Protein AF-A0A2H9P7E5-F1 (afdb_monomer_lite)

Radius of gyration: 17.23 Å; chains: 1; bounding box: 36×35×44 Å

Foldseek 3Di:
DVVVVVVVCVPVVVQQLVLLVVDPPSNLVVLLVCLLVVLVVLQVVCVVVVAHAPSVLLNVLLVQLSVVLPDPDPVVVVVSVCCSLVVLVVVLVVDPPVVRSVVSSVSSVCSNCVRRVVSSVLSNCCVDDPSSVVNVVVVVVD

Secondary structure (DSSP, 8-state):
-HHHHHHHHHHHHHHHHHHHHH-TTHHHHHHHHHHHHHHHHHHHHHHHTT----HHHHHHHHHHHHHHTT---TTHHHHHHHHHHHHHHHHHHT-S-HHHHHHHHHHHHHHIIIIIIHHHHHHHHHHSTTHHHHHHHHHHH-

Sequence (142 aa):
MLWQRVISSLVIIPILLAAVWFGDPWTSIVVALFVLLGTFEFYKLANKAGWKPFSVLGIVFVLFFLLNARSEDGRTTPLLISGAVVLSLIRLLWCSDKGKAFTNWAWTIGGIFYIGWTMSHFILLRELGDGRSWVLVVLLVT

pLDDT: mean 86.85, std 5.2, range [63.09, 93.88]

Structure (mmCIF, N/CA/C/O backbone):
data_AF-A0A2H9P7E5-F1
#
_entry.id   AF-A0A2H9P7E5-F1
#
loop_
_atom_site.group_PDB
_atom_site.id
_atom_site.type_symbol
_atom_site.label_atom_id
_atom_site.label_alt_id
_atom_site.label_comp_id
_atom_site.label_asym_id
_atom_site.label_entity_id
_atom_site.label_seq_id
_atom_site.pdbx_PDB_ins_code
_atom_site.Cartn_x
_atom_site.Cartn_y
_atom_site.Cartn_z
_atom_site.occupancy
_atom_site.B_iso_or_equiv
_atom_site.auth_seq_id
_atom_site.auth_comp_id
_atom_site.auth_asym_id
_atom_site.auth_atom_id
_atom_site.pdbx_PDB_model_num
ATOM 1 N N . MET A 1 1 ? -14.767 19.003 -16.450 1.00 75.25 1 MET A N 1
ATOM 2 C CA . MET A 1 1 ? -14.722 17.629 -15.894 1.00 75.25 1 MET A CA 1
ATOM 3 C C . MET A 1 1 ? -13.906 16.664 -16.757 1.00 75.25 1 MET A C 1
ATOM 5 O O . MET A 1 1 ? -13.022 16.025 -16.209 1.00 75.25 1 MET A O 1
ATOM 9 N N . LEU A 1 2 ? -14.111 16.579 -18.081 1.00 85.56 2 LEU A N 1
ATOM 10 C CA . LEU A 1 2 ? -13.300 15.691 -18.943 1.00 85.56 2 LEU A CA 1
ATOM 11 C C . LEU A 1 2 ? -11.829 16.122 -19.053 1.00 85.56 2 LEU A C 1
ATOM 13 O O . LEU A 1 2 ? -10.940 15.300 -18.865 1.00 85.56 2 LEU A O 1
ATOM 17 N N . TRP A 1 3 ? -11.567 17.417 -19.246 1.00 89.12 3 TRP A N 1
ATOM 18 C CA . TRP A 1 3 ? -10.202 17.946 -19.365 1.00 89.12 3 TRP A CA 1
ATOM 19 C C . TRP A 1 3 ? -9.301 17.652 -18.159 1.00 89.12 3 TRP A C 1
ATOM 21 O O . TRP A 1 3 ? -8.142 17.305 -18.340 1.00 89.12 3 TRP A O 1
ATOM 31 N N . GLN A 1 4 ? -9.833 17.710 -16.934 1.00 89.62 4 GLN A N 1
ATOM 32 C CA . GLN A 1 4 ? -9.069 17.370 -15.725 1.00 89.62 4 GLN A CA 1
ATOM 33 C C . GLN A 1 4 ? -8.643 15.897 -15.707 1.00 89.62 4 GLN A C 1
ATOM 35 O O . GLN A 1 4 ? -7.516 15.605 -15.323 1.00 89.62 4 GLN A O 1
ATOM 40 N N . ARG A 1 5 ? -9.511 14.986 -16.174 1.00 88.25 5 ARG A N 1
ATOM 41 C CA . ARG A 1 5 ? -9.204 13.550 -16.274 1.00 88.25 5 ARG A CA 1
ATOM 42 C C . ARG A 1 5 ? -8.149 13.280 -17.345 1.00 88.25 5 ARG A C 1
ATOM 44 O O . ARG A 1 5 ? -7.228 12.508 -17.107 1.00 88.25 5 ARG A O 1
ATOM 51 N N . VAL A 1 6 ? -8.254 13.956 -18.493 1.00 92.62 6 VAL A N 1
ATOM 52 C CA . VAL A 1 6 ? -7.266 13.846 -19.579 1.00 92.62 6 VAL A CA 1
ATOM 53 C C . VAL A 1 6 ? -5.895 14.314 -19.101 1.00 92.62 6 VAL A C 1
ATOM 55 O O . VAL A 1 6 ? -4.921 13.589 -19.261 1.00 92.62 6 VAL A O 1
ATOM 58 N N . ILE A 1 7 ? -5.821 15.479 -18.451 1.00 92.62 7 ILE A N 1
ATOM 59 C CA . ILE A 1 7 ? -4.556 16.026 -17.947 1.00 92.62 7 ILE A CA 1
ATOM 60 C C . ILE A 1 7 ? -3.964 15.116 -16.864 1.00 92.62 7 ILE A C 1
ATOM 62 O O . ILE A 1 7 ? -2.775 14.815 -16.920 1.00 92.62 7 ILE A O 1
ATOM 66 N N . SER A 1 8 ? -4.768 14.618 -15.916 1.00 91.19 8 SER A N 1
ATOM 67 C CA . SER A 1 8 ? -4.254 13.714 -14.878 1.00 91.19 8 SER A CA 1
ATOM 68 C C . SER A 1 8 ? -3.703 12.415 -15.461 1.00 91.19 8 SER A C 1
ATOM 70 O O . SER A 1 8 ? -2.619 11.989 -15.073 1.00 91.19 8 SER A O 1
ATOM 72 N N . SER A 1 9 ? -4.405 11.804 -16.421 1.00 87.31 9 SER A N 1
ATOM 73 C CA . SER A 1 9 ? -3.940 10.573 -17.068 1.00 87.31 9 SER A CA 1
ATOM 74 C C . SER A 1 9 ? -2.678 10.815 -17.893 1.00 87.31 9 SER A C 1
ATOM 76 O O . SER A 1 9 ? -1.740 10.027 -17.814 1.00 87.31 9 SER A O 1
ATOM 78 N N . LEU A 1 10 ? -2.618 11.936 -18.618 1.00 93.00 10 LEU A N 1
ATOM 79 C CA . LEU A 1 10 ? -1.462 12.316 -19.429 1.00 93.00 10 LEU A CA 1
ATOM 80 C C . LEU A 1 10 ? -0.209 12.598 -18.585 1.00 93.00 10 LEU A C 1
ATOM 82 O O . LEU A 1 10 ? 0.893 12.505 -19.104 1.00 93.00 10 LEU A O 1
ATOM 86 N N . VAL A 1 11 ? -0.360 12.916 -17.296 1.00 92.38 11 VAL A N 1
ATOM 87 C CA . VAL A 1 11 ? 0.763 13.114 -16.366 1.00 92.38 11 VAL A CA 1
ATOM 88 C C . VAL A 1 11 ? 1.136 11.816 -15.645 1.00 92.38 11 VAL A C 1
ATOM 90 O O . VAL A 1 11 ? 2.311 11.464 -15.586 1.00 92.38 11 VAL A O 1
ATOM 93 N N . ILE A 1 12 ? 0.156 11.079 -15.114 1.00 88.94 12 ILE A N 1
ATOM 94 C CA . ILE A 1 12 ? 0.414 9.883 -14.295 1.00 88.94 12 ILE A CA 1
ATOM 95 C C . ILE A 1 12 ? 0.993 8.745 -15.142 1.00 88.94 12 ILE A C 1
ATOM 97 O O . ILE A 1 12 ? 1.938 8.091 -14.703 1.00 88.94 12 ILE A O 1
ATOM 101 N N . ILE A 1 13 ? 0.476 8.523 -16.356 1.00 90.06 13 ILE A N 1
ATOM 102 C CA . ILE A 1 13 ? 0.915 7.408 -17.207 1.00 90.06 13 ILE A CA 1
ATOM 103 C C . ILE A 1 13 ? 2.412 7.528 -17.557 1.00 90.06 13 ILE A C 1
ATOM 105 O O . ILE A 1 13 ? 3.142 6.570 -17.297 1.00 90.06 13 ILE A O 1
ATOM 109 N N . PRO A 1 14 ? 2.931 8.671 -18.056 1.00 90.88 14 PRO A N 1
ATOM 110 C CA . PRO A 1 14 ? 4.364 8.815 -18.309 1.00 90.88 14 PRO A CA 1
ATOM 111 C C . PRO A 1 14 ? 5.232 8.667 -17.062 1.00 90.88 14 PRO A C 1
ATOM 113 O O . PRO A 1 14 ? 6.315 8.097 -17.150 1.00 90.88 14 PRO A O 1
ATOM 116 N N . ILE A 1 15 ? 4.770 9.142 -15.900 1.00 90.50 15 ILE A N 1
ATOM 117 C CA . ILE A 1 15 ? 5.511 8.998 -14.638 1.00 90.50 15 ILE A CA 1
ATOM 118 C C . ILE A 1 15 ? 5.632 7.519 -14.254 1.00 90.50 15 ILE A C 1
ATOM 120 O O . ILE A 1 15 ? 6.722 7.069 -13.903 1.00 90.50 15 ILE A O 1
ATOM 124 N N . LEU A 1 16 ? 4.540 6.752 -14.359 1.00 89.38 16 LEU A N 1
ATOM 125 C CA . LEU A 1 16 ? 4.553 5.310 -14.105 1.00 89.38 16 LEU A CA 1
ATOM 126 C C . LEU A 1 16 ? 5.478 4.583 -15.086 1.00 89.38 16 LEU A C 1
ATOM 128 O O . LEU A 1 16 ? 6.328 3.803 -14.660 1.00 89.38 16 LEU A O 1
ATOM 132 N N . LEU A 1 17 ? 5.370 4.882 -16.384 1.00 89.50 17 LEU A N 1
ATOM 133 C CA . LEU A 1 17 ? 6.228 4.286 -17.410 1.00 89.50 17 LEU A CA 1
ATOM 134 C C . LEU A 1 17 ? 7.704 4.613 -17.176 1.00 89.50 17 LEU A C 1
ATOM 136 O O . LEU A 1 17 ? 8.541 3.717 -17.252 1.00 89.50 17 LEU A O 1
ATOM 140 N N . ALA A 1 18 ? 8.030 5.859 -16.830 1.00 89.44 18 ALA A N 1
ATOM 141 C CA . ALA A 1 18 ? 9.392 6.260 -16.498 1.00 89.44 18 ALA A CA 1
ATOM 142 C C . ALA A 1 18 ? 9.909 5.506 -15.264 1.00 89.44 18 ALA A C 1
ATOM 144 O O . ALA A 1 18 ? 11.010 4.959 -15.297 1.00 89.44 18 ALA A O 1
ATOM 145 N N . ALA A 1 19 ? 9.107 5.401 -14.200 1.00 88.75 19 ALA A N 1
ATOM 146 C CA . ALA A 1 19 ? 9.489 4.673 -12.992 1.00 88.75 19 ALA A CA 1
ATOM 147 C C . ALA A 1 19 ? 9.761 3.184 -13.265 1.00 88.75 19 ALA A C 1
ATOM 149 O O . ALA A 1 19 ? 10.720 2.623 -12.730 1.00 88.75 19 ALA A O 1
ATOM 150 N N . VAL A 1 20 ? 8.962 2.555 -14.133 1.00 88.00 20 VAL A N 1
ATOM 151 C CA . VAL A 1 20 ? 9.171 1.168 -14.578 1.00 88.00 20 VAL A CA 1
ATOM 152 C C . VAL A 1 20 ? 10.372 1.064 -15.524 1.00 88.00 20 VAL A C 1
ATOM 154 O O . VAL A 1 20 ? 11.102 0.073 -15.481 1.00 88.00 20 VAL A O 1
ATOM 157 N N . TRP A 1 21 ? 10.640 2.070 -16.351 1.00 88.00 21 TRP A N 1
ATOM 158 C CA . TRP A 1 21 ? 11.784 2.066 -17.263 1.00 88.00 21 TRP A CA 1
ATOM 159 C C . TRP A 1 21 ? 13.119 2.151 -16.513 1.00 88.00 21 TRP A C 1
ATOM 161 O O . TRP A 1 21 ? 14.008 1.327 -16.740 1.00 88.00 21 TRP A O 1
ATOM 171 N N . PHE A 1 22 ? 13.237 3.088 -15.566 1.00 86.25 22 PHE A N 1
ATOM 172 C CA . PHE A 1 22 ? 14.446 3.265 -14.754 1.00 86.25 22 PHE A CA 1
ATOM 173 C C . PHE A 1 22 ? 14.635 2.157 -13.705 1.00 86.25 22 PHE A C 1
ATOM 175 O O . PHE A 1 22 ? 15.769 1.855 -13.347 1.00 86.25 22 PHE A O 1
ATOM 182 N N . GLY A 1 23 ? 13.558 1.495 -13.266 1.00 84.19 23 GLY A N 1
ATOM 183 C CA . GLY A 1 23 ? 13.622 0.371 -12.328 1.00 84.19 23 GLY A CA 1
ATOM 184 C C . GLY A 1 23 ? 13.832 0.781 -10.879 1.00 84.19 23 GLY A C 1
ATOM 185 O O . GLY A 1 23 ? 13.358 1.835 -10.462 1.00 84.19 23 GLY A O 1
ATOM 186 N N . ASP A 1 24 ? 14.490 -0.069 -10.090 1.00 82.19 24 ASP A N 1
ATOM 187 C CA . ASP A 1 24 ? 14.795 0.254 -8.697 1.00 82.19 24 ASP A CA 1
ATOM 188 C C . ASP A 1 24 ? 15.834 1.380 -8.594 1.00 82.19 24 ASP A C 1
ATOM 190 O O . ASP A 1 24 ? 16.789 1.409 -9.372 1.00 82.19 24 ASP A O 1
ATOM 194 N N . PRO A 1 25 ? 15.663 2.327 -7.652 1.00 87.31 25 PRO A N 1
ATOM 195 C CA . PRO A 1 25 ? 14.668 2.350 -6.570 1.00 87.31 25 PRO A CA 1
ATOM 196 C C . PRO A 1 25 ? 13.306 2.972 -6.946 1.00 87.31 25 PRO A C 1
ATOM 198 O O . PRO A 1 25 ? 12.384 2.955 -6.131 1.00 87.31 25 PRO A O 1
ATOM 201 N N . TRP A 1 26 ? 13.161 3.531 -8.151 1.00 88.81 26 TRP A N 1
ATOM 202 C CA . TRP A 1 26 ? 11.993 4.320 -8.566 1.00 88.81 26 TRP A CA 1
ATOM 203 C C . TRP A 1 26 ? 10.689 3.526 -8.580 1.00 88.81 26 TRP A C 1
ATOM 205 O O . TRP A 1 26 ? 9.686 4.004 -8.054 1.00 88.81 26 TRP A O 1
ATOM 215 N N . THR A 1 27 ? 10.702 2.308 -9.133 1.00 85.94 27 THR A N 1
ATOM 216 C CA . THR A 1 27 ? 9.514 1.435 -9.155 1.00 85.94 27 THR A CA 1
ATOM 217 C C . THR A 1 27 ? 9.005 1.174 -7.734 1.00 85.94 27 THR A C 1
ATOM 219 O O . THR A 1 27 ? 7.826 1.376 -7.452 1.00 85.94 27 THR A O 1
ATOM 222 N N . SER A 1 28 ? 9.901 0.831 -6.809 1.00 87.38 28 SER A N 1
ATOM 223 C CA . SER A 1 28 ? 9.553 0.584 -5.407 1.00 87.38 28 SER A CA 1
ATOM 224 C C . SER A 1 28 ? 9.025 1.826 -4.684 1.00 87.38 28 SER A C 1
ATOM 226 O O . SER A 1 28 ? 8.085 1.715 -3.902 1.00 87.38 28 SER A O 1
ATOM 228 N N . ILE A 1 29 ? 9.581 3.016 -4.948 1.00 90.62 29 ILE A N 1
ATOM 229 C CA . ILE A 1 29 ? 9.085 4.278 -4.364 1.00 90.62 29 ILE A CA 1
ATOM 230 C C . ILE A 1 29 ? 7.656 4.562 -4.831 1.00 90.62 29 ILE A C 1
ATOM 232 O O . ILE A 1 29 ? 6.798 4.915 -4.022 1.00 90.62 29 ILE A O 1
ATOM 236 N N . VAL A 1 30 ? 7.393 4.388 -6.128 1.00 91.25 30 VAL A N 1
ATOM 237 C C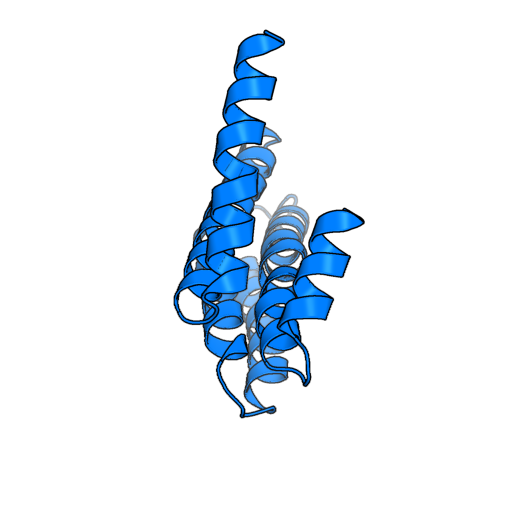A . VAL A 1 30 ? 6.054 4.565 -6.693 1.00 91.25 30 VAL A CA 1
ATOM 238 C C . VAL A 1 30 ? 5.085 3.567 -6.066 1.00 91.25 30 VAL A C 1
ATOM 240 O O . VAL A 1 30 ? 4.063 3.985 -5.527 1.00 91.25 30 VAL A O 1
ATOM 243 N N . VAL A 1 31 ? 5.423 2.275 -6.040 1.00 90.25 31 VAL A N 1
ATOM 244 C CA . VAL A 1 31 ? 4.584 1.249 -5.401 1.00 90.25 31 VAL A CA 1
ATOM 245 C C . VAL A 1 31 ? 4.327 1.592 -3.930 1.00 90.25 31 VAL A C 1
ATOM 247 O O . VAL A 1 31 ? 3.178 1.558 -3.497 1.00 90.25 31 VAL A O 1
ATOM 250 N N . ALA A 1 32 ? 5.345 2.020 -3.178 1.00 91.25 32 ALA A N 1
ATOM 251 C CA . ALA A 1 32 ? 5.196 2.434 -1.782 1.00 91.25 32 ALA A CA 1
ATOM 252 C C . ALA A 1 32 ? 4.216 3.590 -1.605 1.00 91.25 32 ALA A C 1
ATOM 254 O O . ALA A 1 32 ? 3.362 3.550 -0.716 1.00 91.25 32 ALA A O 1
ATOM 255 N N . LEU A 1 33 ? 4.306 4.600 -2.468 1.00 92.88 33 LEU A N 1
ATOM 256 C CA . LEU A 1 33 ? 3.398 5.736 -2.442 1.00 92.88 33 LEU A CA 1
ATOM 257 C C . LEU A 1 33 ? 1.952 5.295 -2.711 1.00 92.88 33 LEU A C 1
ATOM 259 O O . LEU A 1 33 ? 1.056 5.644 -1.942 1.00 92.88 33 LEU A O 1
ATOM 263 N N . PHE A 1 34 ? 1.725 4.491 -3.754 1.00 92.00 34 PHE A N 1
ATOM 264 C CA . PHE A 1 34 ? 0.393 3.976 -4.093 1.00 92.00 34 PHE A CA 1
ATOM 265 C C . PHE A 1 34 ? -0.185 3.092 -2.989 1.00 92.00 34 PHE A C 1
ATOM 267 O O . PHE A 1 34 ? -1.364 3.204 -2.660 1.00 92.00 34 PHE A O 1
ATOM 274 N N . VAL A 1 35 ? 0.645 2.255 -2.373 1.00 92.56 35 VAL A N 1
ATOM 275 C CA . VAL A 1 35 ? 0.250 1.387 -1.266 1.00 92.56 35 VAL A CA 1
ATOM 276 C C . VAL A 1 35 ? -0.155 2.189 -0.034 1.00 92.56 35 VAL A C 1
ATOM 278 O O . VAL A 1 35 ? -1.189 1.900 0.573 1.00 92.56 35 VAL A O 1
ATOM 281 N N . LEU A 1 36 ? 0.621 3.210 0.334 1.00 92.44 36 LEU A N 1
ATOM 282 C CA . LEU A 1 36 ? 0.308 4.071 1.474 1.00 92.44 36 LEU A CA 1
ATOM 283 C C . LEU A 1 36 ? -0.976 4.869 1.242 1.00 92.44 36 LEU A C 1
ATOM 285 O O . LEU A 1 36 ? -1.841 4.893 2.120 1.00 92.44 36 LEU A O 1
ATOM 289 N N . LEU A 1 37 ? -1.123 5.476 0.060 1.00 93.62 37 LEU A N 1
ATOM 290 C CA . LEU A 1 37 ? -2.328 6.220 -0.306 1.00 93.62 37 LEU A CA 1
ATOM 291 C C . LEU A 1 37 ? -3.550 5.297 -0.355 1.00 93.62 37 LEU A C 1
ATOM 293 O O . LEU A 1 37 ? -4.557 5.593 0.285 1.00 93.62 37 LEU A O 1
ATOM 297 N N . GLY A 1 38 ? -3.439 4.141 -1.014 1.00 92.25 38 GLY A N 1
ATOM 298 C CA . GLY A 1 38 ? -4.514 3.155 -1.104 1.00 92.25 38 GLY A CA 1
ATOM 299 C C . GLY A 1 38 ? -4.940 2.637 0.268 1.00 92.25 38 GLY A C 1
ATOM 300 O O . GLY A 1 38 ? -6.129 2.600 0.577 1.00 92.25 38 GLY A O 1
ATOM 301 N N . THR A 1 39 ? -3.980 2.313 1.138 1.00 92.94 39 THR A N 1
ATOM 302 C CA . THR A 1 39 ? -4.259 1.856 2.510 1.00 92.94 39 THR A CA 1
ATOM 303 C C . THR A 1 39 ? -4.940 2.946 3.336 1.00 92.94 39 THR A C 1
ATOM 305 O O . THR A 1 39 ? -5.898 2.678 4.067 1.00 92.94 39 THR A O 1
ATOM 308 N N . PHE A 1 40 ? -4.477 4.192 3.211 1.00 92.81 40 PHE A N 1
ATOM 309 C CA . PHE A 1 40 ? -5.078 5.332 3.894 1.00 92.81 40 PHE A CA 1
ATOM 310 C C . PHE A 1 40 ? -6.520 5.575 3.436 1.00 92.81 40 PHE A C 1
ATOM 312 O O . PHE A 1 40 ? -7.416 5.725 4.271 1.00 92.81 40 PHE A O 1
ATOM 319 N N . GLU A 1 41 ? -6.767 5.578 2.127 1.00 93.81 41 GLU A N 1
ATOM 320 C CA . GLU A 1 41 ? -8.106 5.755 1.566 1.00 93.81 41 GLU A CA 1
ATOM 321 C C . GLU A 1 41 ? -9.042 4.613 1.953 1.00 93.81 41 GLU A C 1
ATOM 323 O O . GLU A 1 41 ? -10.167 4.866 2.388 1.00 93.81 41 GLU A O 1
ATOM 328 N N . PHE A 1 42 ? -8.562 3.373 1.902 1.00 93.88 42 PHE A N 1
ATOM 329 C CA . PHE A 1 42 ? -9.323 2.196 2.297 1.00 93.88 42 PHE A CA 1
ATOM 330 C C . PHE A 1 42 ? -9.795 2.278 3.755 1.00 93.88 42 PHE A C 1
ATOM 332 O O . PHE A 1 42 ? -10.986 2.127 4.042 1.00 93.88 42 PHE A O 1
ATOM 339 N N . TYR A 1 43 ? -8.902 2.622 4.690 1.00 92.31 43 TYR A N 1
ATOM 340 C CA . TYR A 1 43 ? -9.302 2.803 6.087 1.00 92.31 43 TYR A CA 1
ATOM 341 C C . TYR A 1 43 ? -10.153 4.051 6.316 1.00 92.31 43 TYR A C 1
ATOM 343 O O . TYR A 1 43 ? -11.022 4.046 7.189 1.00 92.31 43 TYR A O 1
ATOM 351 N N . LYS A 1 44 ? -9.957 5.117 5.535 1.00 92.50 44 LYS A N 1
ATOM 352 C CA . LYS A 1 44 ? -10.814 6.307 5.586 1.00 92.50 44 LYS A CA 1
ATOM 353 C C . LYS A 1 44 ? -12.243 5.985 5.147 1.00 92.50 44 LYS A C 1
ATOM 355 O O . LYS A 1 44 ? -13.184 6.479 5.767 1.00 92.50 44 LYS A O 1
ATOM 360 N N . LEU A 1 45 ? -12.418 5.152 4.121 1.00 92.69 45 LEU A N 1
ATOM 361 C CA . LEU A 1 45 ? -13.728 4.678 3.672 1.00 92.69 45 LEU A CA 1
ATOM 362 C C . LEU A 1 45 ? -14.396 3.798 4.732 1.00 92.69 45 LEU A C 1
ATOM 364 O O . LEU A 1 45 ? -15.549 4.046 5.078 1.00 92.69 45 LEU A O 1
ATOM 368 N N . ALA A 1 46 ? -13.657 2.855 5.321 1.00 90.12 46 ALA A N 1
ATOM 369 C CA . ALA A 1 46 ? -14.163 2.034 6.421 1.00 90.12 46 ALA A CA 1
ATOM 370 C C . ALA A 1 46 ? -14.596 2.889 7.631 1.00 90.12 46 ALA A C 1
ATOM 372 O O . ALA A 1 46 ? -15.677 2.675 8.179 1.00 90.12 46 ALA A O 1
ATOM 373 N N . ASN A 1 47 ? -13.811 3.915 7.986 1.00 89.69 47 ASN A N 1
ATOM 374 C CA . ASN A 1 47 ? -14.164 4.878 9.035 1.00 89.69 47 ASN A CA 1
ATOM 375 C C . ASN A 1 47 ? -15.442 5.664 8.713 1.00 89.69 47 ASN A C 1
ATOM 377 O O . ASN A 1 47 ? -16.307 5.821 9.574 1.00 89.69 47 ASN A O 1
ATOM 381 N N . LYS A 1 48 ? -15.599 6.131 7.468 1.00 91.25 48 LYS A N 1
ATOM 382 C CA . LYS A 1 48 ? -16.828 6.811 7.025 1.00 91.25 48 LYS A CA 1
ATOM 383 C C . LYS A 1 48 ? -18.055 5.897 7.049 1.00 91.25 48 LYS A C 1
ATOM 385 O O . LYS A 1 48 ? -19.151 6.383 7.298 1.00 91.25 48 LYS A O 1
ATOM 390 N N . ALA A 1 49 ? -17.871 4.597 6.835 1.00 88.75 49 ALA A N 1
ATOM 391 C CA . ALA A 1 49 ? -18.927 3.593 6.945 1.00 88.75 49 ALA A CA 1
ATOM 392 C C . ALA A 1 49 ? -19.280 3.220 8.404 1.00 88.75 49 ALA A C 1
ATOM 394 O O . ALA A 1 49 ? -20.118 2.350 8.626 1.00 88.75 49 ALA A O 1
ATOM 395 N N . GLY A 1 50 ? -18.665 3.867 9.405 1.00 85.62 50 GLY A N 1
ATOM 396 C CA . GLY A 1 50 ? -18.955 3.654 10.828 1.00 85.62 50 GLY A CA 1
ATOM 397 C C . GLY A 1 50 ? -18.150 2.530 11.488 1.00 85.62 50 GLY A C 1
ATOM 398 O O . GLY A 1 50 ? -18.362 2.241 12.670 1.00 85.62 50 GLY A O 1
ATOM 399 N N . TRP A 1 51 ? -17.217 1.919 10.755 1.00 87.00 51 TRP A N 1
ATOM 400 C CA . TRP A 1 51 ? -16.257 0.952 11.286 1.00 87.00 51 TRP A CA 1
ATOM 401 C C . TRP A 1 51 ? -15.032 1.670 11.848 1.00 87.00 51 TRP A C 1
ATOM 403 O O . TRP A 1 51 ? -14.768 2.817 11.521 1.00 87.00 51 TRP A O 1
ATOM 413 N N . LYS A 1 52 ? -14.272 1.011 12.718 1.00 84.69 52 LYS A N 1
ATOM 414 C CA . LYS A 1 52 ? -13.035 1.550 13.298 1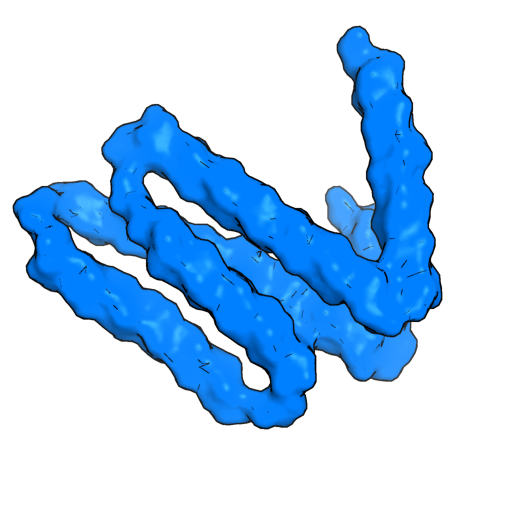.00 84.69 52 LYS A CA 1
ATOM 415 C C . LYS A 1 52 ? -11.906 0.534 13.120 1.00 84.69 52 LYS A C 1
ATOM 417 O O . LYS A 1 52 ? -11.537 -0.128 14.093 1.00 84.69 52 LYS A O 1
ATOM 422 N N . PRO A 1 53 ? -11.391 0.345 11.890 1.00 82.62 53 PRO A N 1
ATOM 423 C CA . PRO A 1 53 ? -10.242 -0.523 11.671 1.00 82.62 53 PRO A CA 1
ATOM 424 C C . PRO A 1 53 ? -9.016 0.001 12.425 1.00 82.62 53 PRO A C 1
ATOM 426 O O . PRO A 1 53 ? -8.873 1.200 12.678 1.00 82.62 53 PRO A O 1
ATOM 429 N N . PHE A 1 54 ? -8.085 -0.891 12.748 1.00 84.06 54 PHE A N 1
ATOM 430 C CA . PHE A 1 54 ? -6.828 -0.533 13.393 1.00 84.06 54 PHE A CA 1
ATOM 431 C C . PHE A 1 54 ? -5.840 0.032 12.362 1.00 84.06 54 PHE A C 1
ATOM 433 O O . PHE A 1 54 ? -4.830 -0.597 12.052 1.00 84.06 54 PHE A O 1
ATOM 440 N N . SER A 1 55 ? -6.123 1.229 11.833 1.00 84.62 55 SER A N 1
ATOM 441 C CA . SER A 1 55 ? -5.399 1.822 10.696 1.00 84.62 55 SER A CA 1
ATOM 442 C C . SER A 1 55 ? -3.884 1.869 10.889 1.00 84.62 55 SER A C 1
ATOM 444 O O . SER A 1 55 ? -3.147 1.559 9.962 1.00 84.62 55 SER A O 1
ATOM 446 N N . VAL A 1 56 ? -3.411 2.199 12.097 1.00 87.06 56 VAL A N 1
ATOM 447 C CA . VAL A 1 56 ? -1.970 2.251 12.406 1.00 87.06 56 VAL A CA 1
ATOM 448 C C . VAL A 1 56 ? -1.328 0.870 12.284 1.00 87.06 56 VAL A C 1
ATOM 450 O O . VAL A 1 56 ? -0.294 0.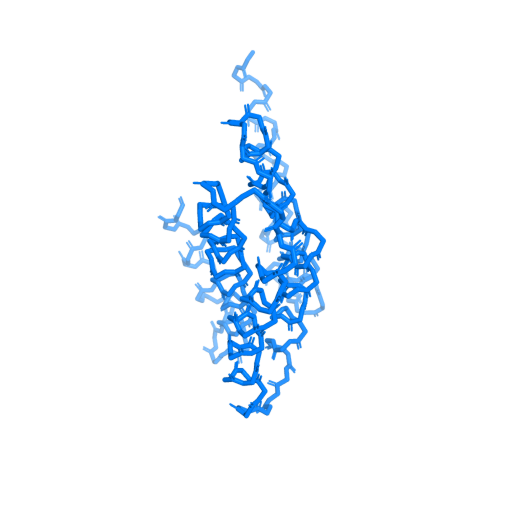736 11.642 1.00 87.06 56 VAL A O 1
ATOM 453 N N . LEU A 1 57 ? -1.961 -0.162 12.856 1.00 87.19 57 LEU A N 1
ATOM 454 C CA . LEU A 1 57 ? -1.473 -1.540 12.752 1.00 87.19 57 LEU A CA 1
ATOM 455 C C . LEU A 1 57 ? -1.451 -1.971 11.283 1.00 87.19 57 LEU A C 1
ATOM 457 O O . LEU A 1 57 ? -0.454 -2.511 10.817 1.00 87.19 57 LEU A O 1
ATOM 461 N N . GLY A 1 58 ? -2.520 -1.660 10.550 1.00 87.06 58 GLY A N 1
ATOM 462 C CA . GLY A 1 58 ? -2.620 -1.930 9.125 1.00 87.06 58 GLY A CA 1
ATOM 463 C C . GLY A 1 58 ? -1.482 -1.318 8.309 1.00 87.06 58 GLY A C 1
ATOM 464 O O . GLY A 1 58 ? -0.809 -2.032 7.577 1.00 87.06 58 GLY A O 1
ATOM 465 N N . ILE A 1 59 ? -1.231 -0.016 8.470 1.00 88.94 59 ILE A N 1
ATOM 466 C CA . ILE A 1 59 ? -0.168 0.704 7.749 1.00 88.94 59 ILE A CA 1
ATOM 467 C C . ILE A 1 59 ? 1.215 0.127 8.077 1.00 88.94 59 ILE A C 1
ATOM 469 O O . ILE A 1 59 ? 2.026 -0.058 7.174 1.00 88.94 59 ILE A O 1
ATOM 473 N N . VAL A 1 60 ? 1.477 -0.205 9.345 1.00 91.12 60 VAL A N 1
ATOM 474 C CA . VAL A 1 60 ? 2.754 -0.805 9.764 1.00 91.12 60 VAL A CA 1
ATOM 475 C C . VAL A 1 60 ? 2.983 -2.158 9.084 1.00 91.12 60 VAL A C 1
ATOM 477 O O . VAL A 1 60 ? 4.059 -2.391 8.540 1.00 91.12 60 VAL A O 1
ATOM 480 N N . PHE A 1 61 ? 1.976 -3.034 9.049 1.00 88.50 61 PHE A N 1
ATOM 481 C CA . PHE A 1 61 ? 2.103 -4.333 8.379 1.00 88.50 61 PHE A CA 1
ATOM 482 C C . PHE A 1 61 ? 2.241 -4.218 6.864 1.00 88.50 61 PHE A C 1
ATOM 484 O O . PHE A 1 61 ? 3.031 -4.941 6.263 1.00 88.50 61 PHE A O 1
ATOM 491 N N . VAL A 1 62 ? 1.518 -3.286 6.252 1.00 90.06 62 VAL A N 1
ATOM 492 C CA . VAL A 1 62 ? 1.644 -2.978 4.827 1.00 90.06 62 VAL A CA 1
ATOM 493 C C . VAL A 1 62 ? 3.071 -2.521 4.484 1.00 90.06 62 VAL A C 1
ATOM 495 O O . VAL A 1 62 ? 3.648 -2.989 3.504 1.00 90.06 62 VAL A O 1
ATOM 498 N N . LEU A 1 63 ? 3.678 -1.669 5.318 1.00 89.75 63 LEU A N 1
ATOM 499 C CA . LEU A 1 63 ? 5.079 -1.269 5.166 1.00 89.75 63 LEU A CA 1
ATOM 500 C C . LEU A 1 63 ? 6.037 -2.451 5.336 1.00 89.75 63 LEU A C 1
ATOM 502 O O . LEU A 1 63 ? 6.978 -2.583 4.556 1.00 89.75 63 LEU A O 1
ATOM 506 N N . PHE A 1 64 ? 5.789 -3.335 6.307 1.00 89.44 64 PHE A N 1
ATOM 507 C CA . PHE A 1 64 ? 6.602 -4.538 6.470 1.00 89.44 64 PHE A CA 1
ATOM 508 C C . PHE A 1 64 ? 6.533 -5.461 5.253 1.00 89.44 64 PHE A C 1
ATOM 510 O O . PHE A 1 64 ? 7.578 -5.959 4.849 1.00 89.44 64 PHE A O 1
ATOM 517 N N . PHE A 1 65 ? 5.366 -5.643 4.626 1.00 87.62 65 PHE A N 1
ATOM 518 C CA . PHE A 1 65 ? 5.265 -6.401 3.371 1.00 87.62 65 PHE A CA 1
ATOM 519 C C . PHE A 1 65 ? 6.073 -5.772 2.238 1.00 87.62 65 PHE A C 1
ATOM 521 O O . PHE A 1 65 ? 6.695 -6.483 1.454 1.00 87.62 65 PHE A O 1
ATOM 528 N N . LEU A 1 66 ? 6.121 -4.444 2.180 1.00 86.69 66 LEU A N 1
ATOM 529 C CA . LEU A 1 66 ? 6.921 -3.743 1.185 1.00 86.69 66 LEU A CA 1
ATOM 530 C C . LEU A 1 66 ? 8.426 -3.933 1.384 1.00 86.69 66 LEU A C 1
ATOM 532 O O . LEU A 1 66 ? 9.156 -4.158 0.425 1.00 86.69 66 LEU A O 1
ATOM 536 N N . LEU A 1 67 ? 8.885 -3.855 2.634 1.00 87.06 67 LEU A N 1
ATOM 537 C CA . LEU A 1 67 ? 10.282 -4.120 2.982 1.00 87.06 67 LEU A CA 1
ATOM 538 C C . LEU A 1 67 ? 10.639 -5.592 2.757 1.00 87.06 67 LEU A C 1
ATOM 540 O O . LEU A 1 67 ? 11.744 -5.902 2.322 1.00 87.06 67 LEU A O 1
ATOM 544 N N . ASN A 1 68 ? 9.686 -6.487 3.019 1.00 86.88 68 ASN A N 1
ATOM 545 C CA . ASN A 1 68 ? 9.832 -7.917 2.806 1.00 86.88 68 ASN A CA 1
ATOM 546 C C . ASN A 1 68 ? 10.026 -8.288 1.346 1.00 86.88 68 ASN A C 1
ATOM 548 O O . ASN A 1 68 ? 10.810 -9.182 1.066 1.00 86.88 68 ASN A O 1
ATOM 552 N N . ALA A 1 69 ? 9.353 -7.586 0.435 1.00 82.62 69 ALA A N 1
ATOM 553 C CA . ALA A 1 69 ? 9.454 -7.851 -0.994 1.00 82.62 69 ALA A CA 1
ATOM 554 C C . ALA A 1 69 ? 10.871 -7.674 -1.554 1.00 82.62 69 ALA A C 1
ATOM 556 O O . ALA A 1 69 ? 11.141 -8.174 -2.631 1.00 82.62 69 ALA A O 1
ATOM 557 N N . ARG A 1 70 ? 11.754 -6.976 -0.830 1.00 78.62 70 ARG A N 1
ATOM 558 C CA . ARG A 1 70 ? 13.175 -6.814 -1.175 1.00 78.62 70 ARG A CA 1
ATOM 559 C C . ARG A 1 70 ? 14.100 -7.767 -0.421 1.00 78.62 70 ARG A C 1
ATOM 561 O O . ARG A 1 70 ? 15.316 -7.700 -0.567 1.00 78.62 70 ARG A O 1
ATOM 568 N N . SER A 1 71 ? 13.552 -8.566 0.488 1.00 78.12 71 SER A N 1
ATOM 569 C CA . SER A 1 71 ? 14.316 -9.528 1.264 1.00 78.12 71 SER A CA 1
ATOM 570 C C . SER A 1 71 ? 14.240 -10.883 0.575 1.00 78.12 71 SER A C 1
ATOM 572 O O . SER A 1 71 ? 13.157 -11.419 0.375 1.00 78.12 71 SER A O 1
ATOM 574 N N . GLU A 1 72 ? 15.394 -11.465 0.262 1.00 70.75 72 GLU A N 1
ATOM 575 C CA . GLU A 1 72 ? 15.477 -12.798 -0.352 1.00 70.75 72 GLU A CA 1
ATOM 576 C C . GLU A 1 72 ? 15.155 -13.939 0.638 1.00 70.75 72 GLU A C 1
ATOM 578 O O . GLU A 1 72 ? 15.092 -15.111 0.261 1.00 70.75 72 GLU A O 1
ATOM 583 N N . ASP A 1 73 ? 14.945 -13.630 1.924 1.00 76.00 73 ASP A N 1
ATOM 584 C CA . ASP A 1 73 ? 14.686 -14.639 2.949 1.00 76.00 73 ASP A CA 1
ATOM 585 C C . ASP A 1 73 ? 13.221 -15.101 2.932 1.00 76.00 73 ASP A C 1
ATOM 587 O O . ASP A 1 73 ? 12.347 -14.499 3.557 1.00 76.00 73 ASP A O 1
ATOM 591 N N . GLY A 1 74 ? 12.949 -16.239 2.290 1.00 73.06 74 GLY A N 1
ATOM 592 C CA . GLY A 1 74 ? 11.604 -16.825 2.192 1.00 73.06 74 GLY A CA 1
ATOM 593 C C . GLY A 1 74 ? 10.922 -17.186 3.526 1.00 73.06 74 GLY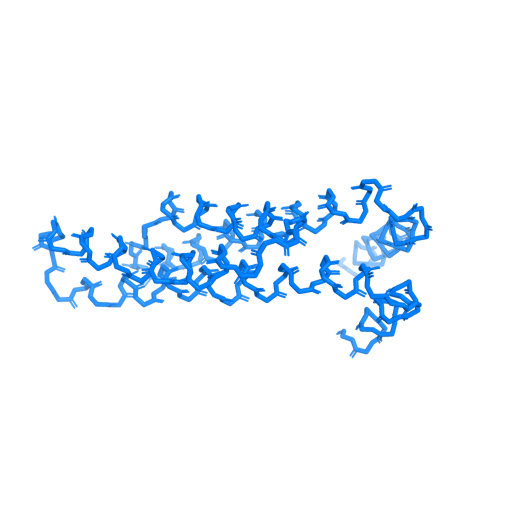 A C 1
ATOM 594 O O . GLY A 1 74 ? 9.740 -17.530 3.535 1.00 73.06 74 GLY A O 1
ATOM 595 N N . ARG A 1 75 ? 11.614 -17.106 4.673 1.00 79.12 75 ARG A N 1
ATOM 596 C CA . ARG A 1 75 ? 11.020 -17.341 6.008 1.00 79.12 75 ARG A CA 1
ATOM 597 C C . ARG A 1 75 ? 10.284 -16.131 6.567 1.00 79.12 75 ARG A C 1
ATOM 599 O O . ARG A 1 75 ? 9.416 -16.267 7.429 1.00 79.12 75 ARG A O 1
ATOM 606 N N . THR A 1 76 ? 10.631 -14.945 6.096 1.00 82.75 76 THR A N 1
ATOM 607 C CA . THR A 1 76 ? 10.094 -13.687 6.622 1.00 82.75 76 THR A CA 1
ATOM 608 C C . THR A 1 76 ? 8.647 -13.456 6.180 1.00 82.75 76 THR A C 1
ATOM 610 O O . THR A 1 76 ? 7.830 -12.966 6.957 1.00 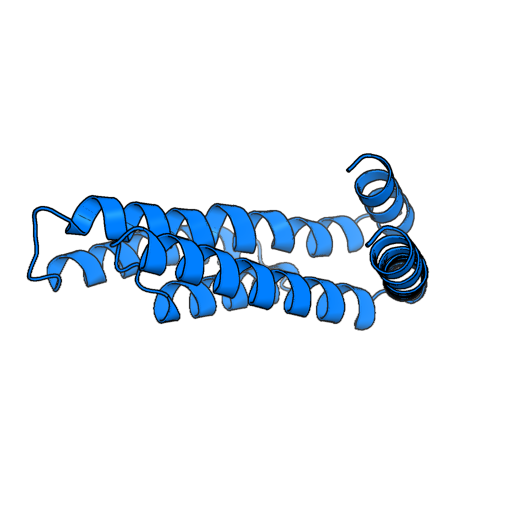82.75 76 THR A O 1
ATOM 613 N N . THR A 1 77 ? 8.280 -13.921 4.988 1.00 83.50 77 THR A N 1
ATOM 614 C CA . THR A 1 77 ? 6.923 -13.839 4.443 1.00 83.50 77 THR A CA 1
ATOM 615 C C . THR A 1 77 ? 5.863 -14.570 5.295 1.00 83.50 77 THR A C 1
ATOM 617 O O . THR A 1 77 ? 4.899 -13.921 5.718 1.00 83.50 77 THR A O 1
ATOM 620 N N . PRO A 1 78 ? 6.000 -15.874 5.636 1.00 84.50 78 PRO A N 1
ATOM 621 C CA . PRO A 1 78 ? 5.040 -16.552 6.515 1.00 84.50 78 PRO A CA 1
ATOM 622 C C . PRO A 1 78 ? 5.027 -15.972 7.937 1.00 84.50 78 PRO A C 1
ATOM 624 O O . PRO A 1 78 ? 3.982 -15.969 8.595 1.00 84.50 78 PRO A O 1
ATOM 627 N N . LEU A 1 79 ? 6.153 -15.428 8.410 1.00 86.88 79 LEU A N 1
ATOM 628 C CA . LEU A 1 79 ? 6.233 -14.738 9.698 1.00 86.88 79 LEU A CA 1
ATOM 629 C C . LEU A 1 79 ? 5.430 -13.427 9.692 1.00 86.88 79 LEU A C 1
ATOM 631 O O . LEU A 1 79 ? 4.733 -13.130 10.659 1.00 86.88 79 LEU A O 1
ATOM 635 N N . LEU A 1 80 ? 5.446 -12.674 8.591 1.00 88.19 80 LEU A N 1
ATOM 636 C CA . LEU A 1 80 ? 4.636 -11.462 8.448 1.00 88.19 80 LEU A CA 1
ATOM 637 C C . LEU A 1 80 ? 3.147 -11.762 8.306 1.00 88.19 80 LEU A C 1
ATOM 639 O O . LEU A 1 80 ? 2.341 -11.076 8.928 1.00 88.19 80 LEU A O 1
ATOM 643 N N . ILE A 1 81 ? 2.776 -12.799 7.548 1.00 87.75 81 ILE A N 1
ATOM 644 C CA . ILE A 1 81 ? 1.378 -13.248 7.443 1.00 87.75 81 ILE A CA 1
ATOM 645 C C . ILE A 1 81 ? 0.855 -13.657 8.823 1.00 87.75 81 ILE A C 1
ATOM 647 O O . ILE A 1 81 ? -0.180 -13.158 9.271 1.00 87.75 81 ILE A O 1
ATOM 651 N N . SER A 1 82 ? 1.576 -14.546 9.512 1.00 87.31 82 SER A N 1
ATOM 652 C CA . SER A 1 82 ? 1.180 -15.008 10.846 1.00 87.31 82 SER A CA 1
ATOM 653 C C . SER A 1 82 ? 1.160 -13.860 11.851 1.00 87.31 82 SER A C 1
ATOM 655 O O . SER A 1 82 ? 0.186 -13.720 12.585 1.00 87.31 82 SER A O 1
ATOM 657 N N . GLY A 1 83 ? 2.161 -12.977 11.831 1.00 87.19 83 GLY A N 1
ATOM 658 C CA . GLY A 1 83 ? 2.203 -11.779 12.663 1.00 87.19 83 GLY A CA 1
ATOM 659 C C . GLY A 1 83 ? 1.025 -10.839 12.406 1.00 87.19 83 GLY A C 1
ATOM 660 O O . GLY A 1 83 ? 0.406 -10.374 13.362 1.00 87.19 83 GLY A O 1
ATOM 661 N N . ALA A 1 84 ? 0.660 -10.599 11.143 1.00 87.00 84 ALA A N 1
ATOM 662 C CA . ALA A 1 84 ? -0.462 -9.733 10.779 1.00 87.00 84 ALA A CA 1
ATOM 663 C C . ALA A 1 84 ? -1.778 -10.261 11.352 1.00 87.00 84 ALA A C 1
ATOM 665 O O . ALA A 1 84 ? -2.568 -9.500 11.915 1.00 87.00 84 ALA A O 1
ATOM 666 N N . VAL A 1 85 ? -1.997 -11.574 11.266 1.00 86.75 85 VAL A N 1
ATOM 667 C CA . VAL A 1 85 ? -3.194 -12.230 11.801 1.00 86.75 85 VAL A CA 1
ATOM 668 C C . VAL A 1 85 ? -3.164 -12.265 13.330 1.00 86.75 85 VAL A C 1
ATOM 670 O O . VAL A 1 85 ? -4.103 -11.806 13.973 1.00 86.75 85 VAL A O 1
ATOM 673 N N . VAL A 1 86 ? -2.080 -12.748 13.937 1.00 87.56 86 VAL A N 1
ATOM 674 C CA . VAL A 1 86 ? -1.993 -12.943 15.390 1.00 87.56 86 VAL A CA 1
ATOM 675 C C . VAL A 1 86 ? -1.977 -11.610 16.135 1.00 87.56 86 VAL A C 1
ATOM 677 O O . VAL A 1 86 ? -2.759 -11.438 17.065 1.00 87.56 86 VAL A O 1
ATOM 680 N N . LEU A 1 87 ? -1.166 -10.627 15.726 1.00 86.62 87 LEU A N 1
ATOM 681 C CA . LEU A 1 87 ? -1.116 -9.328 16.414 1.00 86.62 87 LEU A CA 1
ATOM 682 C C . LEU A 1 87 ? -2.424 -8.546 16.260 1.00 86.62 87 LEU A C 1
ATOM 684 O O . LEU A 1 87 ? -2.849 -7.869 17.200 1.00 86.62 87 LEU A O 1
ATOM 688 N N . SER A 1 88 ? -3.090 -8.642 15.104 1.00 83.88 88 SER A N 1
ATOM 689 C CA . SER A 1 88 ? -4.400 -8.006 14.925 1.00 83.88 88 SER A CA 1
ATOM 690 C C . SER A 1 88 ? -5.486 -8.673 15.776 1.00 83.88 88 SER A C 1
ATOM 692 O O . SER A 1 88 ? -6.320 -7.963 16.338 1.00 83.88 88 SER A O 1
ATOM 694 N N . LEU A 1 89 ? -5.447 -10.001 15.942 1.00 83.62 89 LEU A N 1
ATOM 695 C CA . LEU A 1 89 ? -6.334 -10.740 16.847 1.00 83.62 89 LEU A CA 1
ATOM 696 C C . LEU A 1 89 ? -6.037 -10.447 18.321 1.00 83.62 89 LEU A C 1
ATOM 698 O O . LEU A 1 89 ? -6.960 -10.254 19.105 1.00 83.62 89 LEU A O 1
ATOM 702 N N . ILE A 1 90 ? -4.766 -10.341 18.710 1.00 84.06 90 ILE A N 1
ATOM 703 C CA . ILE A 1 90 ? -4.390 -9.943 20.073 1.00 84.06 90 ILE A CA 1
ATOM 704 C C . ILE A 1 90 ? -4.951 -8.553 20.375 1.00 84.06 90 ILE A C 1
ATOM 706 O O . ILE A 1 90 ? -5.558 -8.336 21.420 1.00 84.06 90 ILE A O 1
ATOM 710 N N . ARG A 1 91 ? -4.835 -7.615 19.430 1.00 80.69 91 ARG A N 1
ATOM 711 C CA . ARG A 1 91 ? -5.417 -6.275 19.576 1.00 80.69 91 ARG A CA 1
ATOM 712 C C . ARG A 1 91 ? -6.945 -6.297 19.675 1.00 80.69 91 ARG A C 1
ATOM 714 O O . ARG A 1 91 ? -7.523 -5.421 20.316 1.00 80.69 91 ARG A O 1
ATOM 721 N N . LEU A 1 92 ? -7.591 -7.300 19.084 1.00 81.00 92 LEU A N 1
ATOM 722 C CA . LEU A 1 92 ? -9.030 -7.507 19.184 1.00 81.00 92 LEU A CA 1
ATOM 723 C C . LEU A 1 92 ? -9.485 -7.829 20.613 1.00 81.00 92 LEU A C 1
ATOM 725 O O . LEU A 1 92 ? -10.562 -7.391 21.007 1.00 81.00 92 LEU A O 1
ATOM 729 N N . LEU A 1 93 ? -8.662 -8.534 21.401 1.00 78.25 93 LEU A N 1
ATOM 730 C CA . LEU A 1 93 ? -8.968 -8.889 22.797 1.00 78.25 93 LEU A CA 1
ATOM 731 C C . LEU A 1 93 ? -9.104 -7.656 23.701 1.00 78.25 93 LEU A C 1
ATOM 733 O O . LEU A 1 93 ? -9.874 -7.677 24.657 1.00 78.25 93 LEU A O 1
ATOM 737 N N . TRP A 1 94 ? -8.403 -6.569 23.372 1.00 76.56 94 TRP A N 1
ATOM 738 C CA . TRP A 1 94 ? -8.515 -5.281 24.063 1.00 76.56 94 TRP A CA 1
ATOM 739 C C . TRP A 1 94 ? -9.640 -4.386 23.523 1.00 76.56 94 TRP A C 1
ATOM 741 O O . TRP A 1 94 ? -9.815 -3.262 23.994 1.00 76.56 94 TRP A O 1
ATOM 751 N N . CYS A 1 95 ? -10.412 -4.845 22.533 1.00 71.12 95 CYS A N 1
ATOM 752 C CA . CYS A 1 95 ? -11.526 -4.077 21.996 1.00 71.12 95 CYS A CA 1
ATOM 753 C C . CYS A 1 95 ? -12.759 -4.216 22.900 1.00 71.12 95 CYS A C 1
ATOM 755 O O . CYS A 1 95 ? -13.359 -5.285 23.001 1.00 71.12 95 CYS A O 1
ATOM 757 N N . SER A 1 96 ? -13.167 -3.113 23.531 1.00 63.09 96 SER A N 1
ATOM 758 C CA . SER A 1 96 ? -14.314 -3.095 24.448 1.00 63.09 96 SER A CA 1
ATOM 759 C C . SER A 1 96 ? -15.671 -3.327 23.762 1.00 63.09 96 SER A C 1
ATOM 761 O O . SER A 1 96 ? -16.620 -3.739 24.423 1.00 63.09 96 SER A O 1
ATOM 763 N N . ASP A 1 97 ? -15.781 -3.088 22.450 1.00 73.69 97 ASP A N 1
ATOM 764 C CA . ASP A 1 97 ? -17.039 -3.182 21.691 1.00 73.69 97 ASP A CA 1
ATOM 765 C C . ASP A 1 97 ? -17.122 -4.494 20.889 1.00 73.69 97 ASP A C 1
ATOM 767 O O . ASP A 1 97 ? -16.825 -4.558 19.691 1.00 73.69 97 ASP A O 1
ATOM 771 N N . LYS A 1 98 ? -17.514 -5.573 21.581 1.00 72.62 98 LYS A N 1
ATOM 772 C CA . LYS A 1 98 ? -17.525 -6.950 21.051 1.00 72.62 98 LYS A CA 1
ATOM 773 C C . LYS A 1 98 ? -18.400 -7.128 19.803 1.00 72.62 98 LYS A C 1
ATOM 775 O O . LYS A 1 98 ? -18.086 -7.974 18.973 1.00 72.62 98 LYS A O 1
ATOM 780 N N . GLY A 1 99 ? -19.460 -6.329 19.646 1.00 76.00 99 GLY A N 1
ATOM 781 C CA . GLY A 1 99 ? -20.391 -6.442 18.515 1.00 76.00 99 GLY A CA 1
ATOM 782 C C . GLY A 1 99 ? -19.800 -5.976 17.182 1.00 76.00 99 GLY A C 1
ATOM 783 O O . GLY A 1 99 ? -20.167 -6.492 16.131 1.00 76.00 99 GLY A O 1
ATOM 784 N N . LYS A 1 100 ? -18.854 -5.028 17.216 1.00 81.81 100 LYS A N 1
ATOM 785 C CA . LYS A 1 100 ? -18.190 -4.478 16.017 1.00 81.81 100 LYS A CA 1
ATOM 786 C C . LYS A 1 100 ? -16.737 -4.920 15.875 1.00 81.81 100 LYS A C 1
ATOM 788 O O . LYS A 1 100 ? -16.131 -4.695 14.829 1.00 81.81 100 LYS A O 1
ATOM 793 N N . ALA A 1 101 ? -16.189 -5.551 16.912 1.00 84.38 101 ALA A N 1
ATOM 794 C CA . ALA A 1 101 ? -14.820 -6.037 16.969 1.00 84.38 101 ALA A CA 1
ATOM 795 C C . ALA A 1 101 ? -14.459 -6.866 15.724 1.00 84.38 101 ALA A C 1
ATOM 797 O O . ALA A 1 101 ? -13.537 -6.499 14.995 1.00 84.38 101 ALA A O 1
ATOM 798 N N . PHE A 1 102 ? -15.213 -7.930 15.433 1.00 85.00 102 PHE A N 1
ATOM 799 C CA . PHE A 1 102 ? -14.903 -8.825 14.314 1.00 85.00 102 PHE A CA 1
ATOM 800 C C . PHE A 1 102 ? -14.880 -8.096 12.965 1.00 85.00 102 PHE A C 1
ATOM 802 O O . PHE A 1 102 ? -13.936 -8.251 12.195 1.00 85.00 102 PHE A O 1
ATOM 809 N N . THR A 1 103 ? -15.864 -7.236 12.698 1.00 87.69 103 THR A N 1
ATOM 810 C CA . THR A 1 103 ? -15.911 -6.468 11.448 1.00 87.69 103 THR A CA 1
ATOM 811 C C . THR A 1 103 ? -14.760 -5.463 11.349 1.00 87.69 103 THR A C 1
ATOM 813 O O . THR A 1 103 ? -14.160 -5.323 10.287 1.00 87.69 103 THR A O 1
ATOM 816 N N . ASN A 1 104 ? -14.385 -4.803 12.450 1.00 87.06 104 ASN A N 1
ATOM 817 C CA . ASN A 1 104 ? -13.226 -3.901 12.487 1.00 87.06 104 ASN A CA 1
ATOM 818 C C . ASN A 1 104 ? -11.907 -4.643 12.216 1.00 87.06 104 ASN A C 1
ATOM 820 O O . ASN A 1 104 ? -11.029 -4.135 11.508 1.00 87.06 104 ASN A O 1
ATOM 824 N N . TRP A 1 105 ? -11.769 -5.852 12.761 1.00 89.31 105 TRP A N 1
ATOM 825 C CA . TRP A 1 105 ? -10.646 -6.736 12.472 1.00 89.31 105 TRP A CA 1
ATOM 826 C C . TRP A 1 105 ? -10.632 -7.162 11.001 1.00 89.31 105 TRP A C 1
ATOM 828 O O . TRP A 1 105 ? -9.598 -7.019 10.351 1.00 89.31 105 TRP A O 1
ATOM 838 N N . ALA A 1 106 ? -11.779 -7.569 10.448 1.00 89.94 106 ALA A N 1
ATOM 839 C CA . ALA A 1 106 ? -11.911 -7.961 9.046 1.00 89.94 106 ALA A CA 1
ATOM 840 C C . ALA A 1 106 ? -11.523 -6.821 8.092 1.00 89.94 106 ALA A C 1
ATOM 842 O O . ALA A 1 106 ? -10.782 -7.051 7.143 1.00 89.94 106 ALA A O 1
ATOM 843 N N . TRP A 1 107 ? -11.926 -5.577 8.381 1.00 89.94 107 TRP A N 1
ATOM 844 C CA . TRP A 1 107 ? -11.460 -4.407 7.627 1.00 89.94 107 TRP A CA 1
ATOM 845 C C . TRP A 1 107 ? -9.947 -4.194 7.760 1.00 89.94 107 TRP A C 1
ATOM 847 O O . TRP A 1 107 ? -9.290 -3.863 6.782 1.00 89.94 107 TRP A O 1
ATOM 857 N N . THR A 1 108 ? -9.362 -4.407 8.939 1.00 90.12 108 THR A N 1
ATOM 858 C CA . THR A 1 108 ? -7.907 -4.254 9.135 1.00 90.12 108 THR A CA 1
ATOM 859 C C . THR A 1 108 ? -7.124 -5.293 8.328 1.00 90.12 108 THR A C 1
ATOM 861 O O . THR A 1 108 ? -6.209 -4.947 7.587 1.00 90.12 108 THR A O 1
ATOM 864 N N . ILE A 1 109 ? -7.515 -6.563 8.429 1.00 90.62 109 ILE A N 1
ATOM 865 C CA . ILE A 1 109 ? -6.930 -7.676 7.671 1.00 90.62 109 ILE A CA 1
ATOM 866 C C . ILE A 1 109 ? -7.141 -7.479 6.174 1.00 90.62 109 ILE A C 1
ATOM 868 O O . ILE A 1 109 ? -6.200 -7.639 5.401 1.00 90.62 109 ILE A O 1
ATOM 872 N N . GLY A 1 110 ? -8.339 -7.046 5.780 1.00 91.12 110 GLY A N 1
ATOM 873 C CA . GLY A 1 110 ? -8.659 -6.670 4.412 1.00 91.12 110 GLY A CA 1
ATOM 874 C C . GLY A 1 110 ? -7.651 -5.668 3.865 1.00 91.12 110 GLY A C 1
ATOM 875 O O . GLY A 1 110 ? -7.036 -5.948 2.851 1.00 91.12 110 GLY A O 1
ATOM 876 N N . GLY A 1 111 ? -7.382 -4.562 4.562 1.00 90.31 111 GLY A N 1
ATOM 877 C CA . GLY A 1 111 ? -6.397 -3.578 4.098 1.00 90.31 111 GLY A CA 1
ATOM 878 C C . GLY A 1 111 ? -4.974 -4.141 3.999 1.00 90.31 111 GLY A C 1
ATOM 879 O O . GLY A 1 111 ? -4.283 -3.901 3.011 1.00 90.31 111 GLY A O 1
ATOM 880 N N . ILE A 1 112 ? -4.548 -4.934 4.986 1.00 91.44 112 ILE A N 1
ATOM 881 C CA . ILE A 1 112 ? -3.206 -5.537 5.008 1.00 91.44 112 ILE A CA 1
ATOM 882 C C . ILE A 1 112 ? -2.994 -6.484 3.822 1.00 91.44 112 ILE A C 1
ATOM 884 O O . ILE A 1 112 ? -2.010 -6.347 3.097 1.00 91.44 112 ILE A O 1
ATOM 888 N N . PHE A 1 113 ? -3.905 -7.435 3.613 1.00 91.88 113 PHE A N 1
ATOM 889 C CA . PHE A 1 113 ? -3.746 -8.441 2.565 1.00 91.88 113 PHE A CA 1
ATOM 890 C C . PHE A 1 113 ? -4.172 -7.925 1.192 1.00 91.88 113 PHE A C 1
ATOM 892 O O . PHE A 1 113 ? -3.489 -8.165 0.203 1.00 91.88 113 PHE A O 1
ATOM 899 N N . TYR A 1 114 ? -5.279 -7.194 1.102 1.00 90.75 114 TYR A N 1
ATOM 900 C CA . TYR A 1 114 ? -5.781 -6.733 -0.189 1.00 90.75 114 TYR A CA 1
ATOM 901 C C . TYR A 1 114 ? -4.901 -5.656 -0.811 1.00 90.75 114 TYR A C 1
ATOM 903 O O . TYR A 1 114 ? -4.801 -5.620 -2.031 1.00 90.75 114 TYR A O 1
ATOM 911 N N . ILE A 1 115 ? -4.277 -4.788 -0.006 1.00 91.56 115 ILE A N 1
ATOM 912 C CA . ILE A 1 115 ? -3.448 -3.686 -0.515 1.00 91.56 115 ILE A CA 1
ATOM 913 C C . ILE A 1 115 ? -1.971 -3.986 -0.301 1.00 91.56 115 ILE A C 1
ATOM 915 O O . ILE A 1 115 ? -1.203 -3.926 -1.252 1.00 91.56 115 ILE A O 1
ATOM 919 N N . GLY A 1 116 ? -1.560 -4.317 0.926 1.00 90.12 116 GLY A N 1
ATOM 920 C CA . GLY A 1 116 ? -0.145 -4.534 1.240 1.00 90.12 116 GLY A CA 1
ATOM 921 C C . GLY A 1 116 ? 0.440 -5.756 0.547 1.00 90.12 116 GLY A C 1
ATOM 922 O O . GLY A 1 116 ? 1.404 -5.633 -0.203 1.00 90.12 116 GLY A O 1
ATOM 923 N N . TRP A 1 117 ? -0.157 -6.926 0.775 1.00 89.81 117 TRP A N 1
ATOM 924 C CA . TRP A 1 117 ? 0.337 -8.181 0.204 1.00 89.81 117 TRP A CA 1
ATOM 925 C C . TRP A 1 117 ? 0.254 -8.197 -1.325 1.00 89.81 117 TRP A C 1
ATOM 927 O O . TRP A 1 117 ? 1.230 -8.529 -1.983 1.00 89.81 117 TRP A O 1
ATOM 937 N N . THR A 1 118 ? -0.870 -7.813 -1.932 1.00 90.31 118 THR A N 1
ATOM 938 C CA . THR A 1 118 ? -0.992 -7.825 -3.405 1.00 90.31 118 THR A CA 1
ATOM 939 C C . THR A 1 118 ? -0.005 -6.870 -4.076 1.00 90.31 118 THR A C 1
ATOM 941 O O . THR A 1 118 ? 0.645 -7.249 -5.047 1.00 90.31 118 THR A O 1
ATOM 944 N N . MET A 1 119 ? 0.179 -5.659 -3.545 1.00 88.94 119 MET A N 1
ATOM 945 C CA . MET A 1 119 ? 1.100 -4.693 -4.141 1.00 88.94 119 MET A CA 1
ATOM 946 C C . MET A 1 119 ? 2.564 -5.038 -3.899 1.00 88.94 119 MET A C 1
ATOM 948 O O . MET A 1 119 ? 3.405 -4.681 -4.721 1.00 88.94 119 MET A O 1
ATOM 952 N N . SER A 1 120 ? 2.898 -5.774 -2.836 1.00 88.31 120 SER A N 1
ATOM 953 C CA . SER A 1 120 ? 4.266 -6.269 -2.653 1.00 88.31 120 SER A CA 1
ATOM 954 C C . SER A 1 120 ? 4.687 -7.212 -3.793 1.00 88.31 120 SER A C 1
ATOM 956 O O . SER A 1 120 ? 5.868 -7.277 -4.129 1.00 88.31 120 SER A O 1
ATOM 958 N N . HIS A 1 121 ? 3.733 -7.868 -4.470 1.00 87.88 121 HIS A N 1
ATOM 959 C CA . HIS A 1 121 ? 4.017 -8.718 -5.631 1.00 87.88 121 HIS A CA 1
ATOM 960 C C . HIS A 1 121 ? 4.434 -7.923 -6.869 1.00 87.88 121 HIS A C 1
ATOM 962 O O . HIS A 1 121 ? 5.124 -8.481 -7.713 1.00 87.88 121 HIS A O 1
ATOM 968 N N . PHE A 1 122 ? 4.094 -6.633 -6.985 1.00 87.12 122 PHE A N 1
ATOM 969 C CA . PHE A 1 122 ? 4.626 -5.800 -8.073 1.00 87.12 122 PHE A CA 1
ATOM 970 C C . PHE A 1 122 ? 6.145 -5.626 -7.968 1.00 87.12 122 PHE A C 1
ATOM 972 O O . PHE A 1 122 ? 6.822 -5.556 -8.991 1.00 87.12 122 PHE A O 1
ATOM 979 N N . ILE A 1 123 ? 6.675 -5.583 -6.741 1.00 87.00 123 ILE A N 1
ATOM 980 C CA . ILE A 1 123 ? 8.119 -5.517 -6.488 1.00 87.00 123 ILE A CA 1
ATOM 981 C C . ILE A 1 123 ? 8.753 -6.876 -6.813 1.00 87.00 123 ILE A C 1
ATOM 983 O O . ILE A 1 123 ? 9.699 -6.932 -7.587 1.00 87.00 123 ILE A O 1
ATOM 987 N N . LEU A 1 124 ? 8.165 -7.981 -6.346 1.00 87.38 124 LEU A N 1
ATOM 988 C CA . LEU A 1 124 ? 8.665 -9.328 -6.661 1.00 87.38 124 LEU A CA 1
ATOM 989 C C . LEU A 1 124 ? 8.635 -9.633 -8.169 1.00 87.38 124 LEU A C 1
ATOM 991 O O . LEU A 1 124 ? 9.588 -10.181 -8.714 1.00 87.38 124 LEU A O 1
ATOM 995 N N . LEU A 1 125 ? 7.568 -9.236 -8.871 1.00 88.19 125 LEU A N 1
ATOM 996 C CA . LEU A 1 125 ? 7.438 -9.397 -10.324 1.00 88.19 125 LEU A CA 1
ATOM 997 C C . LEU A 1 125 ? 8.551 -8.654 -11.069 1.00 88.19 125 LEU A C 1
ATOM 999 O O . LEU A 1 125 ? 9.010 -9.109 -12.115 1.00 88.19 125 LEU A O 1
ATOM 1003 N N . ARG A 1 126 ? 8.991 -7.514 -10.527 1.00 85.06 126 ARG A N 1
ATOM 1004 C CA . ARG A 1 126 ? 10.070 -6.714 -11.096 1.00 85.06 126 ARG A CA 1
AT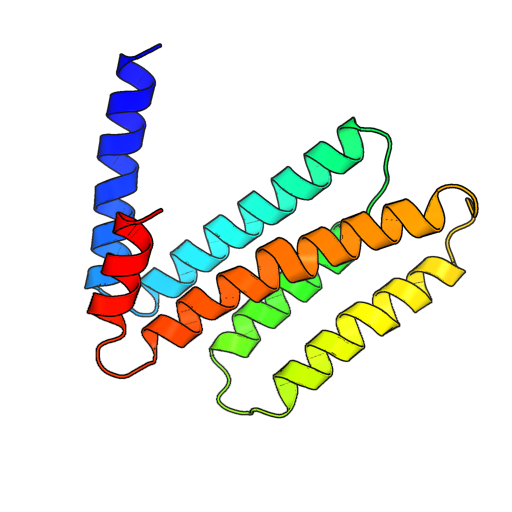OM 1005 C C . ARG A 1 126 ? 11.436 -7.389 -10.970 1.00 85.06 126 ARG A C 1
ATOM 1007 O O . ARG A 1 126 ? 12.267 -7.199 -11.856 1.00 85.06 126 ARG A O 1
ATOM 1014 N N . GLU A 1 127 ? 11.656 -8.136 -9.895 1.00 85.19 127 GLU A N 1
ATOM 1015 C CA . GLU A 1 127 ? 12.915 -8.837 -9.616 1.00 85.19 127 GLU A CA 1
ATOM 1016 C C . GLU A 1 127 ? 13.073 -10.140 -10.422 1.00 85.19 127 GLU A C 1
ATOM 1018 O O . GLU A 1 127 ? 14.181 -10.660 -10.549 1.00 85.19 127 GLU A O 1
ATOM 1023 N N . LEU A 1 128 ? 11.995 -10.646 -11.031 1.00 86.06 128 LEU A N 1
ATOM 1024 C CA . LEU A 1 128 ? 12.054 -11.800 -11.930 1.00 86.06 128 LEU A CA 1
ATOM 1025 C C . LEU A 1 128 ? 12.823 -11.502 -13.230 1.00 86.06 128 LEU A C 1
ATOM 1027 O O . LEU A 1 128 ? 12.982 -10.356 -13.663 1.00 86.06 128 LEU A O 1
ATOM 1031 N N . GLY A 1 129 ? 13.242 -12.572 -13.913 1.00 84.06 129 GLY A N 1
ATOM 1032 C CA . GLY A 1 129 ? 13.783 -12.489 -15.269 1.00 84.06 129 GLY A CA 1
ATOM 1033 C C . GLY A 1 129 ? 12.792 -11.806 -16.217 1.00 84.06 129 GLY A C 1
ATOM 1034 O O . GLY A 1 129 ? 11.633 -12.205 -16.303 1.00 84.06 129 GLY A O 1
ATOM 1035 N N . ASP A 1 130 ? 13.250 -10.756 -16.904 1.00 86.06 130 ASP A N 1
ATOM 1036 C CA . ASP A 1 130 ? 12.419 -9.874 -17.739 1.00 86.06 130 ASP A CA 1
ATOM 1037 C C . ASP A 1 130 ? 11.264 -9.167 -16.984 1.00 86.06 130 ASP A C 1
ATOM 1039 O O . ASP A 1 130 ? 10.254 -8.764 -17.562 1.00 86.06 130 ASP A O 1
ATOM 1043 N N . GLY A 1 131 ? 11.417 -8.953 -15.669 1.00 85.12 131 GLY A N 1
ATOM 1044 C CA . GLY A 1 131 ? 10.408 -8.327 -14.803 1.00 85.12 131 GLY A CA 1
ATOM 1045 C C . GLY A 1 131 ? 9.943 -6.936 -15.253 1.00 85.12 131 GLY A C 1
ATOM 1046 O O . GLY A 1 131 ? 8.838 -6.505 -14.930 1.00 85.12 131 GLY A O 1
ATOM 1047 N N . ARG A 1 132 ? 10.743 -6.234 -16.067 1.00 86.50 132 ARG A N 1
ATOM 1048 C CA . ARG A 1 132 ? 10.338 -5.001 -16.770 1.00 86.50 132 ARG A CA 1
ATOM 1049 C C . ARG A 1 132 ? 9.113 -5.217 -17.646 1.00 86.50 132 ARG A C 1
ATOM 1051 O O . ARG A 1 132 ? 8.119 -4.509 -17.489 1.00 86.50 132 ARG A O 1
ATOM 1058 N N . SER A 1 133 ? 9.208 -6.179 -18.553 1.00 88.69 133 SER A N 1
ATOM 1059 C CA . SER A 1 133 ? 8.176 -6.486 -19.537 1.00 88.69 133 SER A CA 1
ATOM 1060 C C . SER A 1 133 ? 6.915 -6.987 -18.842 1.00 88.69 133 SER A C 1
ATOM 1062 O O . SER A 1 133 ? 5.820 -6.521 -19.147 1.00 88.69 133 SER A O 1
ATOM 1064 N N . TRP A 1 134 ? 7.068 -7.831 -17.818 1.00 89.19 134 TRP A N 1
ATOM 1065 C CA . TRP A 1 134 ? 5.942 -8.332 -17.030 1.00 89.19 134 TRP A CA 1
ATOM 1066 C C . TRP A 1 134 ? 5.178 -7.231 -16.296 1.00 89.19 134 TRP A C 1
ATOM 1068 O O . TRP A 1 134 ? 3.950 -7.196 -16.366 1.00 89.19 134 TRP A O 1
ATOM 1078 N N . VAL A 1 135 ? 5.875 -6.289 -15.652 1.00 87.19 135 VAL A N 1
ATOM 1079 C CA . VAL A 1 135 ? 5.219 -5.150 -14.988 1.00 87.19 135 VAL A CA 1
ATOM 1080 C C . VAL A 1 135 ? 4.463 -4.283 -16.000 1.00 87.19 135 VAL A C 1
ATOM 1082 O O . VAL A 1 135 ? 3.341 -3.866 -15.720 1.00 87.19 135 VAL A O 1
ATOM 1085 N N . LEU A 1 136 ? 5.031 -4.042 -17.187 1.00 87.56 136 LEU A N 1
ATOM 1086 C CA . LEU A 1 136 ? 4.351 -3.281 -18.242 1.00 87.56 136 LEU A CA 1
ATOM 1087 C C . LEU A 1 136 ? 3.097 -3.993 -18.759 1.00 87.56 136 LEU A C 1
ATOM 1089 O O . LEU A 1 136 ? 2.072 -3.343 -18.946 1.00 87.56 136 LEU A O 1
ATOM 1093 N N . VAL A 1 137 ? 3.150 -5.314 -18.950 1.00 89.44 137 VAL A N 1
ATOM 1094 C CA . VAL A 1 137 ? 1.982 -6.109 -19.363 1.00 89.44 137 VAL A CA 1
ATOM 1095 C C . VAL A 1 137 ? 0.872 -6.020 -18.319 1.00 89.44 137 VAL A C 1
ATOM 1097 O O . VAL A 1 137 ? -0.272 -5.752 -18.677 1.00 89.44 137 VAL A O 1
ATOM 1100 N N . VAL A 1 138 ? 1.200 -6.174 -17.032 1.00 88.75 138 VAL A N 1
ATOM 1101 C CA . VAL A 1 138 ? 0.213 -6.043 -15.950 1.00 88.75 138 VAL A CA 1
ATOM 1102 C C . VAL A 1 138 ? -0.414 -4.647 -15.954 1.00 88.75 138 VAL A C 1
ATOM 1104 O O . VAL A 1 138 ? -1.635 -4.532 -15.913 1.00 88.75 138 VAL A O 1
ATOM 1107 N N . LEU A 1 139 ? 0.389 -3.586 -16.079 1.00 86.31 139 LEU A N 1
ATOM 1108 C CA . LEU A 1 139 ? -0.121 -2.211 -16.128 1.00 86.31 139 LEU A CA 1
ATOM 1109 C C . LEU A 1 139 ? -0.984 -1.908 -17.362 1.00 86.31 139 LEU A C 1
ATOM 1111 O O . LEU A 1 139 ? -1.822 -1.021 -17.290 1.00 86.31 139 LEU A O 1
ATOM 1115 N N . LEU A 1 140 ? -0.780 -2.598 -18.488 1.00 86.75 140 LEU A N 1
ATOM 1116 C CA . LEU A 1 140 ? -1.573 -2.392 -19.707 1.00 86.75 140 LEU A CA 1
ATOM 1117 C C . LEU A 1 140 ? -2.923 -3.112 -19.684 1.00 86.75 140 LEU A C 1
ATOM 1119 O O . LEU A 1 140 ? -3.855 -2.675 -20.355 1.00 86.75 140 LEU A O 1
ATOM 1123 N N . VAL A 1 141 ? -3.014 -4.232 -18.968 1.00 88.31 141 VAL A N 1
ATOM 1124 C CA . VAL A 1 141 ? -4.230 -5.058 -18.910 1.00 88.31 141 VAL A CA 1
ATOM 1125 C C . VAL A 1 141 ? -5.196 -4.591 -17.810 1.00 88.31 141 VAL A C 1
ATOM 1127 O O . VAL A 1 141 ? -6.371 -4.958 -17.847 1.00 88.31 141 VAL A O 1
ATOM 1130 N N . THR A 1 142 ? -4.725 -3.782 -16.858 1.00 77.81 142 THR A N 1
ATOM 1131 C CA . THR A 1 142 ? -5.503 -3.300 -15.700 1.00 77.81 142 THR A CA 1
ATOM 1132 C C . THR A 1 142 ? -6.022 -1.883 -15.915 1.00 77.81 142 THR A C 1
ATOM 1134 O O . THR A 1 142 ? -7.196 -1.628 -15.561 1.00 77.81 142 THR A O 1
#